Protein AF-A0A239D431-F1 (afdb_monomer_lite)

Structure (mmCIF, N/CA/C/O backbone):
data_AF-A0A239D431-F1
#
_entry.id   AF-A0A239D431-F1
#
loop_
_atom_site.group_PDB
_atom_site.id
_atom_site.type_symbol
_atom_site.label_atom_id
_atom_site.label_alt_id
_atom_site.label_comp_id
_atom_site.label_asym_id
_atom_site.label_entity_id
_atom_site.label_seq_id
_atom_site.pdbx_PDB_ins_code
_atom_site.Cartn_x
_atom_site.Cartn_y
_atom_site.Cartn_z
_atom_site.occupancy
_atom_site.B_iso_or_equiv
_atom_site.auth_seq_id
_atom_site.auth_comp_id
_atom_site.auth_asym_id
_atom_site.auth_atom_id
_atom_site.pdbx_PDB_model_num
ATOM 1 N N . MET A 1 1 ? 17.239 -0.627 -19.431 1.00 50.59 1 MET A N 1
ATOM 2 C CA . MET A 1 1 ? 16.010 -1.294 -18.950 1.00 50.59 1 MET A CA 1
ATOM 3 C C . MET A 1 1 ? 14.833 -0.528 -19.524 1.00 50.59 1 MET A C 1
ATOM 5 O O . MET A 1 1 ? 14.972 0.681 -19.673 1.00 50.59 1 MET A O 1
ATOM 9 N N . ALA A 1 2 ? 13.753 -1.195 -19.932 1.00 54.47 2 ALA A N 1
ATOM 10 C CA . ALA A 1 2 ? 12.540 -0.479 -20.324 1.00 54.47 2 ALA A CA 1
ATOM 11 C C . ALA A 1 2 ? 11.972 0.222 -19.080 1.00 54.47 2 ALA A C 1
ATOM 13 O O . ALA A 1 2 ? 11.996 -0.358 -17.994 1.00 54.47 2 ALA A O 1
ATOM 14 N N . ALA A 1 3 ? 11.545 1.475 -19.228 1.00 60.88 3 ALA A N 1
ATOM 15 C CA . ALA A 1 3 ? 10.797 2.150 -18.180 1.00 60.88 3 ALA A CA 1
ATOM 16 C C . ALA A 1 3 ? 9.432 1.461 -18.086 1.00 60.88 3 ALA A C 1
ATOM 18 O O . ALA A 1 3 ? 8.678 1.481 -19.056 1.00 60.88 3 ALA A O 1
ATOM 19 N N . ASN A 1 4 ? 9.159 0.821 -16.951 1.00 75.25 4 ASN A N 1
ATOM 20 C CA . ASN A 1 4 ? 7.874 0.190 -16.667 1.00 75.25 4 ASN A CA 1
ATOM 21 C C . ASN A 1 4 ? 7.134 1.066 -15.653 1.00 75.25 4 ASN A C 1
ATOM 23 O O . ASN A 1 4 ? 7.740 1.541 -14.686 1.00 75.25 4 ASN A O 1
ATOM 27 N N . SER A 1 5 ? 5.837 1.279 -15.844 1.00 82.31 5 SER A N 1
ATOM 28 C CA . SER A 1 5 ? 4.994 1.977 -14.874 1.00 82.31 5 SER A CA 1
ATOM 29 C C . SER A 1 5 ? 4.139 1.005 -14.062 1.00 82.31 5 SER A C 1
ATOM 31 O O . SER A 1 5 ? 3.780 -0.085 -14.513 1.00 82.31 5 SER A O 1
ATOM 33 N N . ILE A 1 6 ? 3.823 1.397 -12.829 1.00 81.94 6 ILE A N 1
ATOM 34 C CA . ILE A 1 6 ? 2.883 0.693 -11.960 1.00 81.94 6 ILE A CA 1
ATOM 35 C C . ILE A 1 6 ? 1.770 1.661 -11.590 1.00 81.94 6 ILE A C 1
ATOM 37 O O . ILE A 1 6 ? 2.004 2.653 -10.903 1.00 81.94 6 ILE A O 1
ATOM 41 N N . THR A 1 7 ? 0.548 1.368 -12.021 1.00 86.44 7 THR A N 1
ATOM 42 C CA . THR A 1 7 ? -0.642 2.114 -11.609 1.00 86.44 7 THR A CA 1
ATOM 43 C C . THR A 1 7 ? -1.279 1.441 -10.404 1.00 86.44 7 THR A C 1
ATOM 45 O O . THR A 1 7 ? -1.778 0.322 -10.500 1.00 86.44 7 THR A O 1
ATOM 48 N N . PHE A 1 8 ? -1.305 2.133 -9.275 1.00 84.81 8 PHE A N 1
ATOM 49 C CA . PHE A 1 8 ? -2.009 1.725 -8.073 1.00 84.81 8 PHE A CA 1
ATOM 50 C C . PHE A 1 8 ? -3.428 2.288 -8.067 1.00 84.81 8 PHE A C 1
ATOM 52 O O . PHE A 1 8 ? -3.646 3.494 -8.204 1.00 84.81 8 PHE A O 1
ATOM 59 N N . ILE A 1 9 ? -4.395 1.401 -7.870 1.00 87.00 9 ILE A N 1
ATOM 60 C CA . ILE A 1 9 ? -5.802 1.736 -7.667 1.00 87.00 9 ILE A CA 1
ATOM 61 C C . ILE A 1 9 ? -6.160 1.294 -6.255 1.00 87.00 9 ILE A C 1
ATOM 63 O O . ILE A 1 9 ? -6.150 0.094 -5.971 1.00 87.00 9 ILE A O 1
ATOM 67 N N . VAL A 1 10 ? -6.479 2.243 -5.374 1.00 85.50 10 VAL A N 1
ATOM 68 C CA . VAL A 1 10 ? -6.883 1.918 -4.002 1.00 85.50 10 VAL A CA 1
ATOM 69 C C . VAL A 1 10 ? -8.391 1.778 -3.885 1.00 85.50 10 VAL A C 1
ATOM 71 O O . VAL A 1 10 ? -9.162 2.526 -4.491 1.00 85.50 10 VAL A O 1
ATOM 74 N N . LYS A 1 11 ? -8.814 0.794 -3.096 1.00 86.31 11 LYS A N 1
ATOM 75 C CA . LYS A 1 11 ? -10.216 0.502 -2.792 1.00 86.31 11 LYS A CA 1
ATOM 76 C C . LYS A 1 11 ? -10.347 0.138 -1.317 1.00 86.31 11 LYS A C 1
ATOM 78 O O . LYS A 1 11 ? -9.393 -0.344 -0.712 1.00 86.31 11 LYS A O 1
ATOM 83 N N . SER A 1 12 ? -11.529 0.335 -0.749 1.00 85.75 12 SER A N 1
ATOM 84 C CA . SER A 1 12 ? -11.926 -0.278 0.520 1.00 85.75 12 SER A CA 1
ATOM 85 C C . SER A 1 12 ? -12.942 -1.384 0.257 1.00 85.75 12 SER A C 1
ATOM 87 O O . SER A 1 12 ? -13.793 -1.261 -0.624 1.00 85.75 12 SER A O 1
ATOM 89 N N . GLU A 1 13 ? -12.862 -2.468 1.022 1.00 85.06 13 GLU A N 1
ATOM 90 C CA . GLU A 1 13 ? -13.808 -3.580 0.945 1.00 85.06 13 GLU A CA 1
ATOM 91 C C . GLU A 1 13 ? -14.181 -4.050 2.352 1.00 85.06 13 GLU A C 1
ATOM 93 O O . GLU A 1 13 ? -13.323 -4.177 3.223 1.00 85.06 13 GLU A O 1
ATOM 98 N N . GLY A 1 14 ? -15.475 -4.284 2.594 1.00 78.62 14 GLY A N 1
ATOM 99 C CA . GLY A 1 14 ? -15.955 -4.776 3.891 1.00 78.62 14 GLY A CA 1
ATOM 100 C C . GLY A 1 14 ? -15.740 -3.809 5.066 1.00 78.62 14 GLY A C 1
ATOM 101 O O . GLY A 1 14 ? -15.789 -4.234 6.217 1.00 78.62 14 GLY A O 1
ATOM 102 N N . LEU A 1 15 ? -15.495 -2.521 4.797 1.00 81.06 15 LEU A N 1
ATOM 103 C CA . LEU A 1 15 ? -15.249 -1.487 5.806 1.00 81.06 15 LEU A CA 1
ATOM 104 C C . LEU A 1 15 ? -16.394 -0.469 5.829 1.00 81.06 15 LEU A C 1
ATOM 106 O O . LEU A 1 15 ? -16.474 0.410 4.974 1.00 81.06 15 LEU A O 1
ATOM 110 N N . SER A 1 16 ? -17.274 -0.564 6.827 1.00 79.62 16 SER A N 1
ATOM 111 C CA . SER A 1 16 ? -18.247 0.494 7.116 1.00 79.62 16 SER A CA 1
ATOM 112 C C . SER A 1 16 ? -17.570 1.651 7.853 1.00 79.62 16 SER A C 1
ATOM 114 O O . SER A 1 16 ? -16.913 1.429 8.872 1.00 79.62 16 SER A O 1
ATOM 116 N N . GLY A 1 17 ? -17.781 2.881 7.386 1.00 82.44 17 GLY A N 1
ATOM 117 C CA . GLY A 1 17 ? -17.235 4.080 8.025 1.00 82.44 17 GLY A CA 1
ATOM 118 C C . GLY A 1 17 ? -15.777 4.380 7.673 1.00 82.44 17 GLY A C 1
ATOM 119 O O . GLY A 1 17 ? -15.031 4.910 8.493 1.00 82.44 17 GLY A O 1
ATOM 120 N N . VAL A 1 18 ? -15.368 4.009 6.461 1.00 86.81 18 VAL A N 1
ATOM 121 C CA . VAL A 1 18 ? -14.085 4.390 5.871 1.00 86.81 18 VAL A CA 1
ATOM 122 C C . VAL A 1 18 ? -14.351 5.203 4.612 1.00 86.81 18 VAL A C 1
ATOM 124 O O . VAL A 1 18 ? -15.020 4.726 3.696 1.00 86.81 18 VAL A O 1
ATOM 127 N N . GLU A 1 19 ? -13.802 6.412 4.562 1.00 88.50 19 GLU A N 1
ATOM 128 C CA . GLU A 1 19 ? -13.942 7.349 3.445 1.00 88.50 19 GLU A CA 1
ATOM 129 C C . GLU A 1 19 ? -12.576 7.867 2.980 1.00 88.50 19 GLU A C 1
ATOM 131 O O . GLU A 1 19 ? -11.565 7.699 3.664 1.00 88.50 19 GLU A O 1
ATOM 136 N N . ASN A 1 20 ? -12.550 8.513 1.809 1.00 86.44 20 ASN A N 1
ATOM 137 C CA . ASN A 1 20 ? -11.379 9.219 1.271 1.00 86.44 20 ASN A CA 1
ATOM 138 C C . ASN A 1 20 ? -10.100 8.368 1.221 1.00 86.44 20 ASN A C 1
ATOM 140 O O . ASN A 1 20 ? -9.018 8.834 1.566 1.00 86.44 20 ASN A O 1
ATOM 144 N N . VAL A 1 21 ? -10.229 7.109 0.795 1.00 86.12 21 VAL A N 1
ATOM 145 C CA . VAL A 1 21 ? -9.082 6.207 0.661 1.00 86.12 21 VAL A CA 1
ATOM 146 C C . VAL A 1 21 ? -8.200 6.668 -0.496 1.00 86.12 21 VAL A C 1
ATOM 148 O O . VAL A 1 21 ? -8.631 6.673 -1.653 1.00 86.12 21 VAL A O 1
ATOM 151 N N . VAL A 1 22 ? -6.957 7.020 -0.185 1.00 87.56 22 VAL A N 1
ATOM 152 C CA . VAL A 1 22 ? -5.957 7.490 -1.153 1.00 87.56 22 VAL A CA 1
ATOM 153 C C . VAL A 1 22 ? -4.606 6.819 -0.912 1.00 87.56 22 VAL A C 1
ATOM 155 O O . VAL A 1 22 ? -4.301 6.382 0.201 1.00 87.56 22 VAL A O 1
ATOM 158 N N . ILE A 1 23 ? -3.786 6.736 -1.964 1.00 83.38 23 ILE A N 1
ATOM 159 C CA . ILE A 1 23 ? -2.358 6.436 -1.810 1.00 83.38 23 ILE A CA 1
ATOM 160 C C . ILE A 1 23 ? -1.733 7.618 -1.067 1.00 83.38 23 ILE A C 1
ATOM 162 O O . ILE A 1 23 ? -1.955 8.760 -1.469 1.00 83.38 23 ILE A O 1
ATOM 166 N N . GLY A 1 24 ? -1.013 7.323 0.013 1.00 74.44 24 GLY A N 1
ATOM 167 C CA . GLY A 1 24 ? -0.220 8.268 0.791 1.00 74.44 24 GLY A CA 1
ATOM 168 C C . GLY A 1 24 ? 1.256 8.244 0.391 1.00 74.44 24 GLY A C 1
ATOM 169 O O . GLY A 1 24 ? 1.619 7.824 -0.708 1.00 74.44 24 GLY A O 1
ATOM 170 N N . ASN A 1 25 ? 2.125 8.666 1.310 1.00 69.19 25 ASN A N 1
ATOM 171 C CA . ASN A 1 25 ? 3.549 8.778 1.015 1.00 69.19 25 ASN A CA 1
ATOM 172 C C . ASN A 1 25 ? 4.194 7.431 0.696 1.00 69.19 25 ASN A C 1
ATOM 174 O O . ASN A 1 25 ? 3.998 6.450 1.403 1.00 69.19 25 ASN A O 1
ATOM 178 N N . MET A 1 26 ? 5.068 7.401 -0.300 1.00 70.44 26 MET A N 1
ATOM 179 C CA . MET A 1 26 ? 5.958 6.258 -0.455 1.00 70.44 26 MET A CA 1
ATOM 180 C C . MET A 1 26 ? 7.193 6.438 0.406 1.00 70.44 26 MET A C 1
ATOM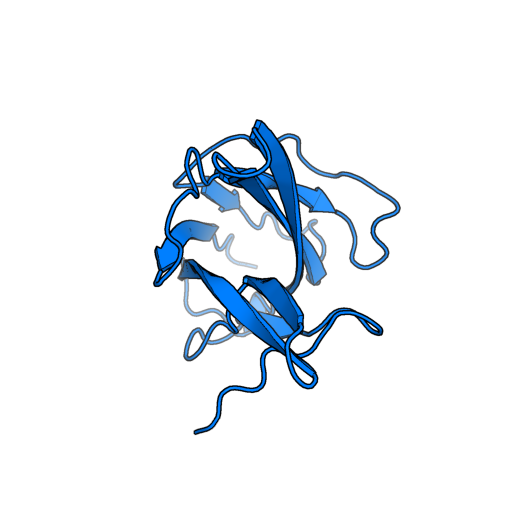 182 O O . MET A 1 26 ? 7.821 7.500 0.376 1.00 70.44 26 MET A O 1
ATOM 186 N N . THR A 1 27 ? 7.543 5.405 1.163 1.00 65.19 27 THR A N 1
ATOM 187 C CA . THR A 1 27 ? 8.728 5.422 2.017 1.00 65.19 27 THR A CA 1
ATOM 188 C C . THR A 1 27 ? 9.757 4.419 1.541 1.00 65.19 27 THR A C 1
ATOM 190 O O . THR A 1 27 ? 9.447 3.472 0.821 1.00 65.19 27 THR A O 1
ATOM 193 N N . ASP A 1 28 ? 10.993 4.569 1.989 1.00 67.56 28 ASP A N 1
ATOM 194 C CA . ASP A 1 28 ? 11.917 3.448 1.951 1.00 67.56 28 ASP A CA 1
ATOM 195 C C . ASP A 1 28 ? 11.373 2.279 2.813 1.00 67.56 28 ASP A C 1
ATOM 197 O O . ASP A 1 28 ? 10.490 2.480 3.658 1.00 67.56 28 ASP A O 1
ATOM 201 N N . PRO A 1 29 ? 11.891 1.052 2.641 1.00 58.22 29 PRO A N 1
ATOM 202 C CA . PRO A 1 29 ? 11.391 -0.131 3.348 1.00 58.22 29 PRO A CA 1
ATOM 203 C C . PRO A 1 29 ? 11.501 -0.040 4.876 1.00 58.22 29 PRO A C 1
ATOM 205 O O . PRO A 1 29 ? 10.823 -0.780 5.582 1.00 58.22 29 PRO A O 1
ATOM 208 N N . THR A 1 30 ? 12.359 0.847 5.396 1.00 59.28 30 THR A N 1
ATOM 209 C CA . THR A 1 30 ? 12.520 1.068 6.841 1.00 59.28 30 THR A CA 1
ATOM 210 C C . THR A 1 30 ? 11.583 2.140 7.404 1.00 59.28 30 THR A C 1
ATOM 212 O O . THR A 1 30 ? 11.529 2.315 8.620 1.00 59.28 30 THR A O 1
ATOM 215 N N . GLY A 1 31 ? 10.851 2.864 6.548 1.00 58.72 31 GLY A N 1
ATOM 216 C CA . GLY A 1 31 ? 9.950 3.950 6.947 1.00 58.72 31 GLY A CA 1
ATOM 217 C C . GLY A 1 31 ? 10.664 5.230 7.401 1.00 58.72 31 GLY A C 1
ATOM 218 O O . GLY A 1 31 ? 10.031 6.112 7.977 1.00 58.72 31 GLY A O 1
ATOM 219 N N . THR A 1 32 ? 11.975 5.350 7.175 1.00 57.00 32 THR A N 1
ATOM 220 C CA . T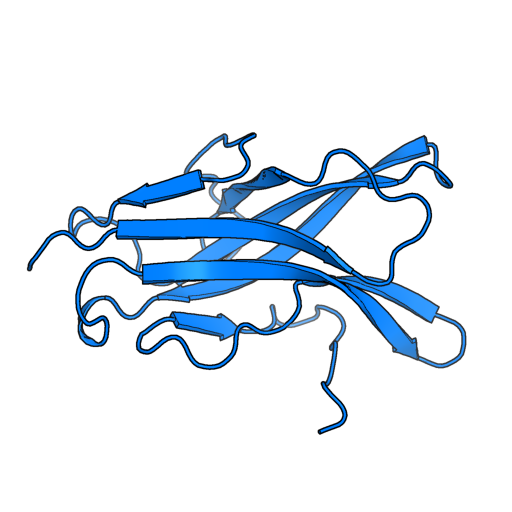HR A 1 32 ? 12.798 6.475 7.653 1.00 57.00 32 THR A CA 1
ATOM 221 C C . THR A 1 32 ? 12.950 7.598 6.631 1.00 57.00 32 THR A C 1
ATOM 223 O O . THR A 1 32 ? 13.284 8.726 7.001 1.00 57.00 32 THR A O 1
ATOM 226 N N . LYS A 1 33 ? 12.702 7.327 5.347 1.00 61.03 33 LYS A N 1
ATOM 227 C CA . LYS A 1 33 ? 12.772 8.304 4.257 1.00 61.03 33 LYS A CA 1
ATOM 228 C C . LYS A 1 33 ? 11.480 8.309 3.461 1.00 61.03 33 LYS A C 1
ATOM 230 O O . LYS A 1 33 ? 11.086 7.287 2.917 1.00 61.03 33 LYS A O 1
ATOM 235 N N . PHE A 1 34 ? 10.883 9.488 3.331 1.00 60.97 34 PHE A N 1
ATOM 236 C CA . PHE A 1 34 ? 9.739 9.741 2.461 1.00 60.97 34 PHE A CA 1
ATOM 237 C C . PHE A 1 34 ? 10.244 10.143 1.077 1.00 60.97 34 PHE A C 1
ATOM 239 O O . PHE A 1 34 ? 11.086 11.035 0.964 1.00 60.97 34 PHE A O 1
ATOM 246 N N . TRP A 1 35 ? 9.780 9.465 0.033 1.00 55.44 35 TRP A N 1
ATOM 247 C CA . TRP A 1 35 ? 10.199 9.728 -1.346 1.00 55.44 35 TRP A CA 1
ATOM 248 C C . TRP A 1 35 ? 9.181 10.560 -2.112 1.00 55.44 35 TRP A C 1
ATOM 250 O O . TRP A 1 35 ? 9.582 11.364 -2.948 1.00 55.44 35 TRP A O 1
ATOM 260 N N . PHE A 1 36 ? 7.889 10.431 -1.800 1.00 61.06 36 PHE A N 1
ATOM 261 C CA . PHE A 1 36 ? 6.831 11.145 -2.512 1.00 61.06 36 PHE A CA 1
ATOM 262 C C . PHE A 1 36 ? 5.696 11.525 -1.562 1.00 61.06 36 PHE A C 1
ATOM 264 O O . PHE A 1 36 ? 5.275 10.681 -0.777 1.00 61.06 36 PHE A O 1
ATOM 271 N N . ASP A 1 37 ? 5.218 12.770 -1.651 1.00 61.62 37 ASP A N 1
ATOM 272 C CA . ASP A 1 37 ? 3.934 13.195 -1.087 1.00 61.62 37 ASP A CA 1
ATOM 273 C C . ASP A 1 37 ? 2.864 12.974 -2.155 1.00 61.62 37 ASP A C 1
ATOM 275 O O . ASP A 1 37 ? 2.867 13.620 -3.208 1.00 61.62 37 ASP A O 1
ATOM 279 N N . VAL A 1 38 ? 2.026 11.967 -1.937 1.00 65.00 38 VAL A N 1
ATOM 280 C CA . VAL A 1 38 ? 0.983 11.561 -2.875 1.00 65.00 38 VAL A CA 1
ATOM 281 C C . VAL A 1 38 ? -0.337 11.595 -2.122 1.00 65.00 38 VAL A C 1
ATOM 283 O O . VAL A 1 38 ? -0.443 11.103 -1.006 1.00 65.00 38 VAL A O 1
ATOM 286 N N . SER A 1 39 ? -1.345 12.203 -2.740 1.00 72.88 39 SER A N 1
ATOM 287 C CA . SER A 1 39 ? -2.738 12.170 -2.288 1.00 72.88 39 SER A CA 1
ATOM 288 C C . SER A 1 39 ? -3.627 11.991 -3.512 1.00 72.88 39 SER A C 1
ATOM 290 O O . SER A 1 39 ? -4.305 12.913 -3.963 1.00 72.88 39 SER A O 1
ATOM 292 N N . ALA A 1 40 ? -3.538 10.806 -4.118 1.00 78.56 40 ALA A N 1
ATOM 293 C CA . ALA A 1 40 ? -4.222 10.493 -5.366 1.00 78.56 40 ALA A CA 1
ATOM 294 C C . ALA A 1 40 ? -4.734 9.048 -5.393 1.00 78.56 40 ALA A C 1
ATOM 296 O O . ALA A 1 40 ? -4.145 8.134 -4.813 1.00 78.56 40 ALA A O 1
ATOM 297 N N . ASN A 1 41 ? -5.843 8.853 -6.100 1.00 82.50 41 ASN A N 1
ATOM 298 C CA . ASN A 1 41 ? -6.364 7.550 -6.488 1.00 82.50 41 ASN A CA 1
ATOM 299 C C . ASN A 1 41 ? -7.110 7.695 -7.832 1.00 82.50 41 ASN A C 1
ATOM 301 O O . ASN A 1 41 ? -8.117 8.407 -7.864 1.00 82.50 41 ASN A O 1
ATOM 305 N N . PRO A 1 42 ? -6.662 7.056 -8.931 1.00 88.06 42 PRO A N 1
ATOM 306 C CA . PRO A 1 42 ? -5.472 6.208 -9.032 1.00 88.06 42 PRO A CA 1
ATOM 307 C C . PRO A 1 42 ? -4.165 7.014 -8.980 1.00 88.06 42 PRO A C 1
ATOM 309 O O . PRO A 1 42 ? -4.161 8.229 -9.180 1.00 88.06 42 PRO A O 1
ATOM 312 N N . TRP A 1 43 ? -3.047 6.329 -8.745 1.00 84.81 43 TRP A N 1
ATOM 313 C CA . TRP A 1 43 ? -1.706 6.915 -8.805 1.00 84.81 43 TRP A CA 1
ATOM 314 C C . TRP A 1 43 ? -0.755 6.032 -9.613 1.00 84.81 43 TRP A C 1
ATOM 316 O O . TRP A 1 43 ? -0.821 4.813 -9.523 1.00 84.81 43 TRP A O 1
ATOM 326 N N . THR A 1 44 ? 0.124 6.638 -10.412 1.00 84.62 44 THR A N 1
ATOM 327 C CA . THR A 1 44 ? 1.075 5.910 -11.266 1.00 84.62 44 THR A CA 1
ATOM 328 C C . THR A 1 44 ? 2.504 6.193 -10.835 1.00 84.62 44 THR A C 1
ATOM 330 O O . THR A 1 44 ? 2.962 7.334 -10.883 1.00 84.62 44 THR A O 1
ATOM 333 N N . TRP A 1 45 ? 3.211 5.138 -10.447 1.00 80.12 45 TRP A N 1
ATOM 334 C CA . TRP A 1 45 ? 4.649 5.149 -10.241 1.00 80.12 45 TRP A CA 1
ATOM 335 C C . TRP A 1 45 ? 5.360 4.844 -11.555 1.00 80.12 45 TRP A C 1
ATOM 337 O O . TRP A 1 45 ? 5.046 3.854 -12.213 1.00 80.12 45 TRP A O 1
ATOM 347 N N . ASN A 1 46 ? 6.345 5.658 -11.922 1.00 78.19 46 ASN A N 1
ATOM 348 C CA . ASN A 1 46 ? 7.165 5.424 -13.105 1.00 78.19 46 ASN A CA 1
ATOM 349 C C . ASN A 1 46 ? 8.538 4.920 -12.668 1.00 78.19 46 ASN A C 1
ATOM 351 O O . ASN A 1 46 ? 9.252 5.627 -11.955 1.00 78.19 46 ASN A O 1
ATOM 355 N N . ASN A 1 47 ? 8.923 3.718 -13.098 1.00 71.19 47 ASN A N 1
ATOM 356 C CA . ASN A 1 47 ? 10.277 3.235 -12.883 1.00 71.19 47 ASN A CA 1
ATOM 357 C C . ASN A 1 47 ? 11.219 3.807 -13.944 1.00 71.19 47 ASN A C 1
ATOM 359 O O . ASN A 1 47 ? 11.167 3.410 -15.108 1.00 71.19 47 ASN A O 1
ATOM 363 N N . ASP A 1 48 ? 12.106 4.709 -13.540 1.00 67.94 48 ASP A N 1
ATOM 364 C CA . ASP A 1 48 ? 13.136 5.285 -14.408 1.00 67.94 48 ASP A CA 1
ATOM 365 C C . ASP A 1 48 ? 14.474 4.518 -14.361 1.00 67.94 48 ASP A C 1
ATOM 367 O O . ASP A 1 48 ? 15.443 4.904 -15.017 1.00 67.94 48 ASP A O 1
ATOM 371 N N . GLY A 1 49 ? 14.535 3.408 -13.615 1.00 61.56 49 GLY A N 1
ATOM 372 C CA . GLY A 1 49 ? 15.730 2.584 -13.437 1.00 61.56 49 GLY A CA 1
ATOM 373 C C . GLY A 1 49 ? 16.689 3.072 -12.348 1.00 61.56 49 GLY A C 1
ATOM 374 O O . GLY A 1 49 ? 17.708 2.418 -12.127 1.00 61.56 49 GLY A O 1
ATOM 375 N N . SER A 1 50 ? 16.383 4.182 -11.669 1.00 61.88 50 SER A N 1
ATOM 376 C CA . SER A 1 50 ? 17.149 4.701 -10.525 1.00 61.88 50 SER A CA 1
ATOM 377 C C . SER A 1 50 ? 16.434 4.526 -9.180 1.00 61.88 50 SER A C 1
ATOM 379 O O . SER A 1 50 ? 17.055 4.643 -8.121 1.00 61.88 50 SER A O 1
ATOM 381 N N . ASN A 1 51 ? 15.139 4.212 -9.224 1.00 64.19 51 ASN A N 1
ATOM 382 C CA . ASN A 1 51 ? 14.310 4.013 -8.044 1.00 64.19 51 ASN A CA 1
ATOM 383 C C . ASN A 1 51 ? 14.630 2.697 -7.325 1.00 64.19 51 ASN A C 1
ATOM 385 O O . ASN A 1 51 ? 15.102 1.734 -7.931 1.00 64.19 51 ASN A O 1
ATOM 389 N N . ALA A 1 52 ? 14.336 2.626 -6.023 1.00 64.50 52 ALA A N 1
ATOM 390 C CA . ALA A 1 52 ? 14.478 1.362 -5.317 1.00 64.50 52 ALA A CA 1
ATOM 391 C C . ALA A 1 52 ? 13.392 0.359 -5.713 1.00 64.50 52 ALA A C 1
ATOM 393 O O . ALA A 1 52 ? 12.244 0.712 -5.977 1.00 64.50 52 ALA A O 1
ATOM 394 N N . ASN A 1 53 ? 13.786 -0.909 -5.663 1.00 70.38 53 ASN A N 1
ATOM 395 C CA . ASN A 1 53 ? 12.950 -2.067 -5.958 1.00 70.38 53 ASN A CA 1
ATOM 396 C C . ASN A 1 53 ? 12.076 -2.494 -4.767 1.00 70.38 53 ASN A C 1
ATOM 398 O O . ASN A 1 53 ? 11.219 -3.349 -4.914 1.00 70.38 53 ASN A O 1
ATOM 402 N N . THR A 1 54 ? 12.251 -1.890 -3.594 1.00 71.62 54 THR A N 1
ATOM 403 C CA . THR A 1 54 ? 11.394 -2.128 -2.430 1.00 71.62 54 THR A CA 1
ATOM 404 C C . THR A 1 54 ? 11.025 -0.788 -1.828 1.00 71.62 54 THR A C 1
ATOM 406 O O . THR A 1 54 ? 11.899 0.064 -1.632 1.00 71.62 54 THR A O 1
ATOM 409 N N . PHE A 1 55 ? 9.751 -0.599 -1.509 1.00 72.12 55 PHE A N 1
ATOM 410 C CA . PHE A 1 55 ? 9.267 0.615 -0.872 1.00 72.12 55 PHE A CA 1
ATOM 411 C C . PHE A 1 55 ? 8.065 0.349 0.027 1.00 72.12 55 PHE A C 1
ATOM 413 O O . PHE A 1 55 ? 7.275 -0.563 -0.196 1.00 72.12 55 PHE A O 1
ATOM 420 N N . GLY A 1 56 ? 7.920 1.172 1.055 1.00 75.00 56 GLY A N 1
ATOM 421 C CA . GLY A 1 56 ? 6.735 1.213 1.887 1.00 75.00 56 GLY A CA 1
ATOM 422 C C . GLY A 1 56 ? 5.578 1.883 1.152 1.00 75.00 56 GLY A C 1
ATOM 423 O O . GLY A 1 56 ? 5.693 3.023 0.698 1.00 75.00 56 GLY A O 1
ATOM 424 N N . LEU A 1 57 ? 4.468 1.164 1.034 1.00 79.06 57 LEU A N 1
ATOM 425 C CA . LEU A 1 57 ? 3.197 1.646 0.525 1.00 79.06 57 LEU A CA 1
ATOM 426 C C . LEU A 1 57 ? 2.338 2.124 1.695 1.00 79.06 57 LEU A C 1
ATOM 428 O O . LEU A 1 57 ? 1.957 1.345 2.569 1.00 79.06 57 LEU A O 1
ATOM 432 N N . VAL A 1 58 ? 2.008 3.410 1.682 1.00 81.88 58 VAL A N 1
ATOM 433 C CA . VAL A 1 58 ? 1.117 4.031 2.658 1.00 81.88 58 VAL A CA 1
ATOM 434 C C . VAL A 1 58 ? -0.255 4.232 2.021 1.00 81.88 58 VAL A C 1
ATOM 436 O O . VAL A 1 58 ? -0.365 4.753 0.913 1.00 81.88 58 VAL A O 1
ATOM 439 N N . MET A 1 59 ? -1.313 3.861 2.732 1.00 84.00 59 MET A N 1
ATOM 440 C CA . MET A 1 59 ? -2.693 4.202 2.400 1.00 84.00 59 MET A CA 1
ATOM 441 C C . MET A 1 59 ? -3.284 5.065 3.501 1.00 84.00 59 MET A C 1
ATOM 443 O O . MET A 1 59 ? -3.325 4.647 4.658 1.00 84.00 59 MET A O 1
ATOM 447 N N . ASN A 1 60 ? -3.790 6.235 3.131 1.00 86.38 60 ASN A N 1
ATOM 448 C CA . ASN A 1 60 ? -4.488 7.125 4.050 1.00 86.38 60 ASN A CA 1
ATOM 449 C C . ASN A 1 60 ? -5.995 6.985 3.856 1.00 86.38 60 ASN A C 1
ATOM 451 O O . ASN A 1 60 ? -6.474 6.797 2.735 1.00 86.38 60 ASN A O 1
ATOM 455 N N . TYR A 1 61 ? -6.736 7.054 4.953 1.00 87.88 61 TYR A N 1
ATOM 456 C CA . TYR A 1 61 ? -8.190 6.995 4.947 1.00 87.88 61 TYR A CA 1
ATOM 457 C C . TYR A 1 61 ? -8.770 7.757 6.138 1.00 87.88 61 TYR A C 1
ATOM 459 O O . TYR A 1 61 ? -8.118 7.926 7.169 1.00 87.88 61 TYR A O 1
ATOM 467 N N . TYR A 1 62 ? -10.017 8.198 6.013 1.00 87.88 62 TYR A N 1
ATOM 468 C CA . TYR A 1 62 ? -10.762 8.802 7.110 1.00 87.88 62 TYR A CA 1
ATOM 469 C C . TYR A 1 62 ? -11.654 7.750 7.771 1.00 87.88 62 TYR A C 1
ATOM 471 O O . TYR A 1 62 ? -12.523 7.166 7.121 1.00 87.88 62 TYR A O 1
ATOM 479 N N . ASP A 1 63 ? -11.436 7.495 9.061 1.00 87.94 63 ASP A N 1
ATOM 480 C CA . ASP A 1 63 ? -12.306 6.653 9.882 1.00 87.94 63 ASP A CA 1
ATOM 481 C C . ASP A 1 63 ? -13.436 7.525 10.429 1.00 87.94 63 ASP A C 1
ATOM 483 O O . ASP A 1 63 ? -13.230 8.318 11.350 1.00 87.94 63 ASP A O 1
ATOM 487 N N . THR A 1 64 ? -14.639 7.391 9.873 1.00 87.31 64 THR A N 1
ATOM 488 C CA . THR A 1 64 ? -15.798 8.208 10.262 1.00 87.31 64 THR A CA 1
ATOM 489 C C . THR A 1 64 ? -16.315 7.861 11.655 1.00 87.31 64 THR A C 1
ATOM 491 O O . THR A 1 64 ? -16.980 8.687 12.282 1.00 87.31 64 THR A O 1
ATOM 494 N N . ASN A 1 65 ? -16.029 6.655 12.157 1.00 85.81 65 ASN A N 1
ATOM 495 C CA . ASN A 1 65 ? -16.449 6.228 13.491 1.00 85.81 65 ASN A CA 1
ATOM 496 C C . ASN A 1 65 ? -15.553 6.865 14.556 1.00 85.81 65 ASN A C 1
ATOM 498 O O . ASN A 1 65 ? -16.049 7.403 15.545 1.00 85.81 65 ASN A O 1
ATOM 502 N N . ALA A 1 66 ? -14.238 6.850 14.327 1.00 85.19 66 ALA A N 1
ATOM 503 C CA . ALA A 1 66 ? -13.265 7.529 15.183 1.00 85.19 66 ALA A CA 1
ATOM 504 C C . ALA A 1 66 ? -13.116 9.031 14.871 1.00 85.19 66 ALA A C 1
ATOM 506 O O . ALA A 1 66 ? -12.486 9.753 15.640 1.00 85.19 66 ALA A O 1
ATOM 507 N N . LYS A 1 67 ? -13.705 9.502 13.764 1.00 88.19 67 LYS A N 1
ATOM 508 C CA . LYS A 1 67 ? -13.632 10.874 13.233 1.00 88.19 67 LYS A CA 1
ATOM 509 C C . LYS A 1 67 ? -12.205 11.398 13.059 1.00 88.19 67 LYS A C 1
ATOM 511 O O . LYS A 1 67 ? -11.941 12.573 13.311 1.00 88.19 67 LYS A O 1
ATOM 516 N N . GLN A 1 68 ? -11.292 10.540 12.617 1.00 86.75 68 GLN A N 1
ATOM 517 C CA . GLN A 1 68 ? -9.877 10.878 12.473 1.00 86.75 68 GLN A CA 1
ATOM 518 C C . GLN A 1 68 ? -9.273 10.266 11.212 1.00 86.75 68 GLN A C 1
ATOM 520 O O . GLN A 1 68 ? -9.722 9.223 10.730 1.00 86.75 68 GLN A O 1
ATOM 525 N N . GLU A 1 69 ? -8.223 10.907 10.713 1.00 85.56 69 GLU A N 1
ATOM 526 C CA . GLU A 1 69 ? -7.379 10.340 9.668 1.00 85.56 69 GLU A CA 1
ATOM 527 C C . GLU A 1 69 ? -6.556 9.186 10.236 1.00 85.56 69 GLU A C 1
ATOM 529 O O . GLU A 1 69 ? -6.058 9.230 11.366 1.00 85.56 69 GLU A O 1
ATOM 534 N N . ARG A 1 70 ? -6.446 8.127 9.445 1.00 84.88 70 ARG A N 1
ATOM 535 C CA . ARG A 1 70 ? -5.679 6.935 9.766 1.00 84.88 70 ARG A CA 1
ATOM 536 C C . ARG A 1 70 ? -4.867 6.502 8.562 1.00 84.88 70 ARG A C 1
ATOM 538 O O . ARG A 1 70 ? -5.165 6.834 7.415 1.00 84.88 70 ARG A O 1
ATOM 545 N N . THR A 1 71 ? -3.871 5.686 8.863 1.00 82.12 71 THR A N 1
ATOM 546 C CA . THR A 1 71 ? -2.921 5.193 7.886 1.00 82.12 71 THR A CA 1
ATOM 547 C C . THR A 1 71 ? -2.769 3.687 8.030 1.00 82.12 71 THR A C 1
ATOM 549 O O . THR A 1 71 ? -2.663 3.175 9.144 1.00 82.12 71 THR A O 1
ATOM 552 N N . ALA A 1 72 ? -2.766 2.986 6.902 1.00 81.25 72 ALA A N 1
ATOM 553 C CA . ALA A 1 72 ? -2.299 1.612 6.799 1.00 81.25 72 ALA A CA 1
ATOM 554 C C . ALA A 1 72 ? -0.982 1.609 6.021 1.00 81.25 72 ALA A C 1
ATOM 556 O O . ALA A 1 72 ? -0.866 2.276 4.992 1.00 81.25 72 ALA A O 1
ATOM 557 N N . PHE A 1 73 ? 0.008 0.880 6.516 1.00 76.56 73 PHE A N 1
ATOM 558 C CA . PHE A 1 73 ? 1.323 0.755 5.902 1.00 76.56 73 PHE A CA 1
ATOM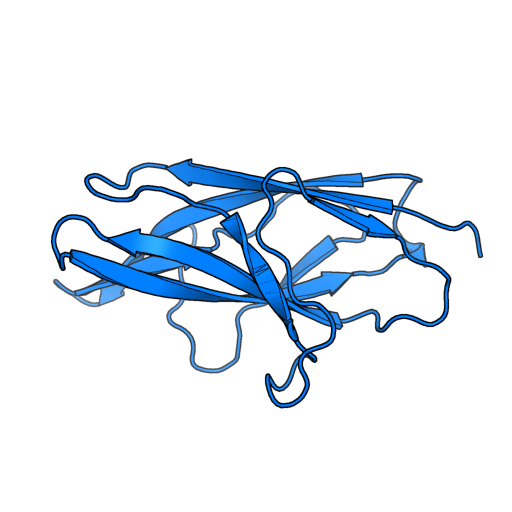 559 C C . PHE A 1 73 ? 1.534 -0.699 5.493 1.00 76.56 73 PHE A C 1
ATOM 561 O O . PHE A 1 73 ? 0.997 -1.568 6.156 1.00 76.56 73 PHE A O 1
ATOM 568 N N . HIS A 1 74 ? 2.234 -0.971 4.394 1.00 75.44 74 HIS A N 1
ATOM 569 C CA . HIS A 1 74 ? 2.762 -2.297 4.036 1.00 75.44 74 HIS A CA 1
ATOM 570 C C . HIS A 1 74 ? 4.040 -2.119 3.208 1.00 75.44 74 HIS A C 1
ATOM 572 O O . HIS A 1 74 ? 4.231 -1.075 2.590 1.00 75.44 74 HIS A O 1
ATOM 578 N N . VAL A 1 75 ? 4.900 -3.137 3.126 1.00 75.06 75 VAL A N 1
ATOM 579 C CA . VAL A 1 75 ? 6.064 -3.109 2.226 1.00 75.06 75 VAL A CA 1
ATOM 580 C C . VAL A 1 75 ? 5.692 -3.739 0.889 1.00 75.06 75 VAL A C 1
ATOM 582 O O . VAL A 1 75 ? 5.190 -4.859 0.825 1.00 75.06 75 VAL A O 1
ATOM 585 N N . LEU A 1 76 ? 5.942 -3.008 -0.191 1.00 75.56 76 LEU A N 1
ATOM 586 C CA . LEU A 1 76 ? 5.842 -3.503 -1.551 1.00 75.56 76 LEU A CA 1
ATOM 587 C C . LEU A 1 76 ? 7.243 -3.783 -2.094 1.00 75.56 76 LEU A C 1
ATOM 589 O O . LEU A 1 76 ? 8.090 -2.893 -2.174 1.00 75.56 76 LEU A O 1
ATOM 593 N N . ASP A 1 77 ? 7.451 -5.020 -2.513 1.00 77.06 77 ASP A N 1
ATOM 594 C CA . ASP A 1 77 ? 8.594 -5.462 -3.289 1.00 77.06 77 ASP A CA 1
ATOM 595 C C . ASP A 1 77 ? 8.216 -5.506 -4.767 1.00 77.06 77 ASP A C 1
ATOM 597 O O . ASP A 1 77 ? 7.314 -6.224 -5.204 1.00 77.06 77 ASP A O 1
ATOM 601 N N . VAL A 1 78 ? 8.933 -4.718 -5.549 1.00 75.44 78 VAL A N 1
ATOM 602 C CA . VAL A 1 78 ? 8.806 -4.623 -6.993 1.00 75.44 78 VAL A CA 1
ATOM 603 C C . VAL A 1 78 ? 10.058 -5.224 -7.616 1.00 75.44 78 VAL A C 1
ATOM 605 O O . VAL A 1 78 ? 11.184 -4.872 -7.291 1.00 75.44 78 VAL A O 1
ATOM 608 N N . SER A 1 79 ? 9.866 -6.134 -8.555 1.00 76.44 79 SER A N 1
ATOM 609 C CA . SER A 1 79 ? 10.913 -6.757 -9.355 1.00 76.44 79 SER A CA 1
ATOM 610 C C . SER A 1 79 ? 10.704 -6.367 -10.817 1.00 76.44 79 SER A C 1
ATOM 612 O O . SER A 1 79 ? 10.070 -7.110 -11.569 1.00 76.44 79 SER A O 1
ATOM 614 N N . PRO A 1 80 ? 11.208 -5.190 -11.243 1.00 70.50 80 PRO A N 1
ATOM 615 C CA . PRO A 1 80 ? 10.953 -4.641 -12.574 1.00 70.50 80 PRO A CA 1
ATOM 616 C C . PRO A 1 80 ? 11.387 -5.554 -13.718 1.00 70.50 80 PRO A C 1
ATOM 618 O O . PRO A 1 80 ? 10.776 -5.536 -14.781 1.00 70.50 80 PRO A O 1
ATOM 621 N N . GLN A 1 81 ? 12.428 -6.361 -13.498 1.00 73.12 81 GLN A N 1
ATOM 622 C CA . GLN A 1 81 ? 12.926 -7.352 -14.452 1.00 73.12 81 GLN A CA 1
ATOM 623 C C . GLN A 1 81 ? 11.935 -8.489 -14.737 1.00 73.12 81 GLN A C 1
ATOM 625 O O . GLN A 1 81 ? 12.017 -9.113 -15.791 1.00 73.12 81 GLN A O 1
ATOM 630 N N . ASP A 1 82 ? 11.011 -8.747 -13.812 1.00 75.88 82 ASP A N 1
ATOM 631 C CA . ASP A 1 82 ? 10.005 -9.801 -13.930 1.00 75.88 82 ASP A CA 1
ATOM 632 C C . ASP A 1 82 ? 8.665 -9.262 -14.454 1.00 75.88 82 ASP A C 1
ATOM 634 O O . ASP A 1 82 ? 7.767 -10.047 -14.768 1.00 75.88 82 ASP A O 1
ATOM 638 N N . MET A 1 83 ? 8.528 -7.936 -14.566 1.00 76.19 83 MET A N 1
ATOM 639 C CA . MET A 1 83 ? 7.346 -7.277 -15.113 1.00 76.19 83 MET A CA 1
ATOM 640 C C . MET A 1 83 ? 7.335 -7.351 -16.643 1.00 76.19 83 MET A C 1
ATOM 642 O O . MET A 1 83 ? 8.323 -7.047 -17.313 1.00 76.19 83 MET A O 1
ATOM 646 N N . GLU A 1 84 ? 6.175 -7.677 -17.207 1.00 76.94 84 GLU A N 1
ATOM 647 C CA . GLU A 1 84 ? 5.937 -7.661 -18.652 1.00 76.94 84 GLU A CA 1
ATOM 648 C C . GLU A 1 84 ? 5.203 -6.370 -19.044 1.00 76.94 84 GLU A C 1
ATOM 650 O O . GLU A 1 84 ? 4.015 -6.375 -19.351 1.00 76.94 84 GLU A O 1
ATOM 655 N N . GLY A 1 85 ? 5.930 -5.248 -19.011 1.00 81.00 85 GLY A N 1
ATOM 656 C CA . GLY A 1 85 ? 5.408 -3.920 -19.352 1.00 81.00 85 GLY A CA 1
ATOM 657 C C . GLY A 1 85 ? 4.753 -3.190 -18.177 1.00 81.00 85 GLY A C 1
ATOM 658 O O . GLY A 1 85 ? 5.122 -3.396 -17.020 1.00 81.00 85 GLY A O 1
ATOM 659 N N . ASP A 1 86 ? 3.811 -2.300 -18.493 1.00 84.88 86 ASP A N 1
ATOM 660 C CA . ASP A 1 86 ? 3.064 -1.524 -17.503 1.00 84.88 86 ASP A CA 1
ATOM 661 C C . ASP A 1 86 ? 2.079 -2.408 -16.733 1.00 84.88 86 ASP A C 1
ATOM 663 O O . ASP A 1 86 ? 1.334 -3.200 -17.316 1.00 84.88 86 ASP A O 1
ATOM 667 N N . VAL A 1 87 ? 2.039 -2.246 -15.411 1.00 82.12 87 VAL A N 1
ATOM 668 C CA . VAL A 1 87 ? 1.230 -3.082 -14.519 1.00 82.12 87 VAL A CA 1
ATOM 669 C C . VAL A 1 87 ? 0.200 -2.244 -13.771 1.00 82.12 87 VAL A C 1
ATOM 671 O O . VAL A 1 87 ? 0.486 -1.150 -13.295 1.00 82.12 87 VAL A O 1
ATOM 674 N N . THR A 1 88 ? -1.019 -2.769 -13.622 1.00 84.81 88 THR A N 1
ATOM 675 C CA . THR A 1 88 ? -2.059 -2.171 -12.772 1.00 84.81 88 THR A CA 1
ATOM 676 C C . THR A 1 88 ? -2.311 -3.029 -11.543 1.00 84.81 88 THR A C 1
ATOM 678 O O . THR A 1 88 ? -2.642 -4.209 -11.641 1.00 84.81 88 THR A O 1
ATOM 681 N N . VAL A 1 89 ? -2.217 -2.421 -10.370 1.00 81.56 89 VAL A N 1
ATOM 682 C CA . VAL A 1 89 ? -2.324 -3.078 -9.074 1.00 81.56 89 VAL A CA 1
ATOM 683 C C . VAL A 1 89 ? -3.545 -2.551 -8.331 1.00 81.56 89 VAL A C 1
ATOM 685 O O . VAL A 1 89 ? -3.667 -1.352 -8.094 1.00 81.56 89 VAL A O 1
ATOM 688 N N . ASN A 1 90 ? -4.440 -3.454 -7.924 1.00 84.38 90 ASN A N 1
ATOM 689 C CA . ASN A 1 90 ? -5.517 -3.112 -6.998 1.00 84.38 90 ASN A CA 1
ATOM 690 C C . ASN A 1 90 ? -5.023 -3.315 -5.568 1.00 84.38 90 ASN A C 1
ATOM 692 O O . ASN A 1 90 ? -4.708 -4.436 -5.172 1.00 84.38 90 ASN A O 1
ATOM 696 N N . VAL A 1 91 ? -4.984 -2.234 -4.802 1.00 82.00 91 VAL A N 1
ATOM 697 C CA . VAL A 1 91 ? -4.618 -2.240 -3.390 1.00 82.00 91 VAL A CA 1
ATOM 698 C C . VAL A 1 91 ? -5.909 -2.108 -2.588 1.00 82.00 91 VAL A C 1
ATOM 700 O O . VAL A 1 91 ? -6.642 -1.131 -2.738 1.00 82.00 91 VAL A O 1
ATOM 703 N N . VAL A 1 92 ? -6.229 -3.106 -1.770 1.00 85.75 92 VAL A N 1
ATOM 704 C CA . VAL A 1 92 ? -7.510 -3.151 -1.054 1.00 85.75 92 VAL A CA 1
ATOM 705 C C . VAL A 1 92 ? -7.273 -2.990 0.437 1.00 85.75 92 VAL A C 1
ATOM 707 O O . VAL A 1 92 ? -6.571 -3.796 1.038 1.00 85.75 92 VAL A O 1
ATOM 710 N N . LEU A 1 93 ? -7.883 -1.977 1.045 1.00 85.56 93 LEU A N 1
ATOM 711 C CA . LEU A 1 93 ? -7.984 -1.863 2.494 1.00 85.56 93 LEU A CA 1
ATOM 712 C C . LEU A 1 93 ? -9.142 -2.741 2.979 1.00 85.56 93 LEU A C 1
ATOM 714 O O . LEU A 1 93 ? -10.279 -2.566 2.531 1.00 85.56 93 LEU A O 1
ATOM 718 N N . LYS A 1 94 ? -8.862 -3.664 3.900 1.00 84.75 94 LYS A N 1
ATOM 719 C CA . LYS A 1 94 ? -9.848 -4.605 4.450 1.00 84.75 94 LYS A CA 1
ATOM 720 C C . LYS A 1 94 ? -9.724 -4.732 5.973 1.00 84.75 94 LYS A C 1
ATOM 722 O O . LYS A 1 94 ? -8.661 -4.420 6.522 1.00 84.75 94 LYS A O 1
ATOM 727 N N . PRO A 1 95 ? -10.776 -5.187 6.678 1.00 81.31 95 PRO A N 1
ATOM 728 C CA . PRO A 1 95 ? -10.652 -5.535 8.086 1.00 81.31 95 PRO A CA 1
ATOM 729 C C . PRO A 1 95 ? -9.768 -6.777 8.249 1.00 81.31 95 PRO A C 1
ATOM 731 O O . PRO A 1 95 ? -9.767 -7.685 7.417 1.00 81.31 95 PRO A O 1
ATOM 734 N N . CYS A 1 96 ? -9.011 -6.801 9.336 1.00 76.81 96 CYS A N 1
ATOM 735 C CA . CYS A 1 96 ? -7.973 -7.780 9.594 1.00 76.81 96 CYS A CA 1
ATOM 736 C C . CYS A 1 96 ? -7.959 -8.150 11.071 1.00 76.81 96 CYS A C 1
ATOM 738 O O . CYS A 1 96 ? -7.752 -7.287 11.925 1.00 76.81 96 CYS A O 1
ATOM 740 N N . THR A 1 97 ? -8.211 -9.417 11.384 1.00 72.56 97 THR A N 1
ATOM 741 C CA . THR A 1 97 ? -8.292 -9.897 12.766 1.00 72.56 97 THR A CA 1
ATOM 742 C C . THR A 1 97 ? -6.901 -10.206 13.301 1.00 72.56 97 THR A C 1
ATOM 744 O O . THR A 1 97 ? -6.161 -10.980 12.707 1.00 72.56 97 THR A O 1
ATOM 747 N N . ILE A 1 98 ? -6.561 -9.627 14.452 1.00 68.88 98 ILE A N 1
ATOM 748 C CA . ILE A 1 98 ? -5.226 -9.743 15.070 1.00 68.88 98 ILE A CA 1
ATOM 749 C C . ILE A 1 98 ? -5.255 -10.569 16.364 1.00 68.88 98 ILE A C 1
ATOM 751 O O . ILE A 1 98 ? -4.279 -10.643 17.106 1.00 68.88 98 ILE A O 1
ATOM 755 N N . GLY A 1 99 ? -6.410 -11.166 16.653 1.00 63.25 99 GLY A N 1
ATOM 756 C CA . GLY A 1 99 ? -6.701 -11.957 17.838 1.00 63.25 99 GLY A CA 1
ATOM 757 C C . GLY A 1 99 ? -8.192 -11.897 18.187 1.00 63.25 99 GLY A C 1
ATOM 758 O O . GLY A 1 99 ? -8.952 -11.163 17.548 1.00 63.25 99 GLY A O 1
ATOM 759 N N . PRO A 1 100 ? -8.638 -12.644 19.210 1.00 71.00 100 PRO A N 1
ATOM 760 C CA . PRO A 1 100 ? -10.036 -12.645 19.625 1.00 71.00 100 PRO A CA 1
ATOM 761 C C . PRO A 1 100 ? -10.516 -11.232 19.986 1.00 71.00 100 PRO A C 1
ATOM 763 O O . PRO A 1 100 ? -9.990 -10.606 20.903 1.00 71.00 100 PRO A O 1
ATOM 766 N N . GLY A 1 101 ? -11.508 -10.724 19.251 1.00 64.50 101 GLY A N 1
ATOM 767 C CA . GLY A 1 101 ? -12.133 -9.419 19.499 1.00 64.50 101 GLY A CA 1
ATOM 768 C C . GLY A 1 101 ? -11.352 -8.190 19.016 1.00 64.50 101 GLY A C 1
ATOM 769 O O . GLY A 1 101 ? -11.859 -7.083 19.165 1.00 64.50 101 GLY A O 1
ATOM 770 N N . ASN A 1 102 ? -10.169 -8.356 18.413 1.00 64.06 102 ASN A N 1
ATOM 771 C CA . ASN A 1 102 ? -9.362 -7.241 17.914 1.00 64.06 102 ASN A CA 1
ATOM 772 C C . ASN A 1 102 ? -9.249 -7.298 16.389 1.00 64.06 102 ASN A C 1
ATOM 774 O O . ASN A 1 102 ? -8.735 -8.270 15.833 1.00 64.06 102 ASN A O 1
ATOM 778 N N . ALA A 1 103 ? -9.696 -6.234 15.724 1.00 71.12 103 ALA A N 1
ATOM 779 C CA . ALA A 1 103 ? -9.548 -6.054 14.288 1.00 71.12 103 ALA A CA 1
ATOM 780 C C . ALA A 1 103 ? -8.914 -4.694 13.981 1.00 71.12 103 ALA A C 1
ATOM 782 O O . ALA A 1 103 ? -9.249 -3.691 14.613 1.00 71.12 103 ALA A O 1
ATOM 783 N N . ILE A 1 104 ? -8.014 -4.669 13.002 1.00 75.88 104 ILE A N 1
ATOM 784 C CA . ILE A 1 104 ? -7.427 -3.453 12.432 1.00 75.88 104 ILE A CA 1
ATOM 785 C C . ILE A 1 104 ? -7.793 -3.350 10.951 1.00 75.88 104 ILE A C 1
ATOM 787 O O . ILE A 1 104 ? -8.177 -4.341 10.332 1.00 75.88 104 ILE A O 1
ATOM 791 N N . GLN A 1 105 ? -7.663 -2.164 10.363 1.00 81.31 105 GLN A N 1
ATOM 792 C CA . GLN A 1 105 ? -7.690 -2.000 8.911 1.00 81.31 105 GLN A CA 1
ATOM 793 C C . GLN A 1 105 ? -6.274 -2.154 8.365 1.00 81.31 105 GLN A C 1
ATOM 795 O O . GLN A 1 105 ? -5.352 -1.490 8.837 1.00 81.31 105 GLN A O 1
ATOM 800 N N . ALA A 1 106 ? -6.109 -3.010 7.366 1.00 79.56 106 ALA A N 1
ATOM 801 C CA . ALA A 1 106 ? -4.811 -3.297 6.774 1.00 79.56 106 ALA A CA 1
ATOM 802 C C . ALA A 1 106 ? -4.935 -3.5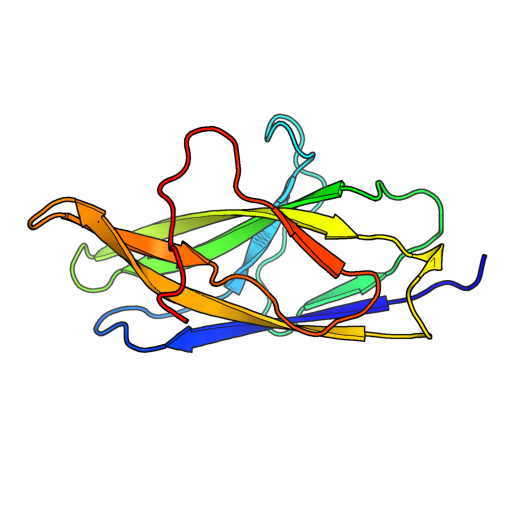47 5.271 1.00 79.56 106 ALA A C 1
ATOM 804 O O . ALA A 1 106 ? -6.025 -3.789 4.741 1.00 79.56 106 ALA A O 1
ATOM 805 N N . ILE A 1 107 ? -3.801 -3.449 4.582 1.00 80.94 107 ILE A N 1
ATOM 806 C CA . ILE A 1 107 ? -3.718 -3.645 3.139 1.00 80.94 107 ILE A CA 1
ATOM 807 C C . ILE A 1 107 ? -3.754 -5.147 2.845 1.00 80.94 107 ILE A C 1
ATOM 809 O O . ILE A 1 107 ? -3.008 -5.935 3.420 1.00 80.94 107 ILE A O 1
ATOM 813 N N . ALA A 1 108 ? -4.654 -5.563 1.960 1.00 78.00 108 ALA A N 1
ATOM 814 C CA . ALA A 1 108 ? -4.741 -6.941 1.515 1.00 78.00 108 ALA A CA 1
ATOM 815 C C . ALA A 1 108 ? -3.507 -7.323 0.677 1.00 78.00 108 ALA A C 1
ATOM 817 O O . ALA A 1 108 ? -3.035 -6.508 -0.121 1.00 78.00 108 ALA A O 1
ATOM 818 N N . PRO A 1 109 ? -3.026 -8.576 0.777 1.00 70.31 109 PRO A N 1
ATOM 819 C CA . PRO A 1 109 ? -1.984 -9.070 -0.114 1.00 70.31 109 PRO A CA 1
ATOM 820 C C . PRO A 1 109 ? -2.401 -8.965 -1.586 1.00 70.31 109 PRO A C 1
ATOM 822 O O . PRO A 1 109 ? -3.518 -9.335 -1.957 1.00 70.31 109 PRO A O 1
ATOM 825 N N . ILE A 1 110 ? -1.484 -8.506 -2.435 1.00 71.25 110 ILE A N 1
ATOM 826 C CA . ILE A 1 110 ? -1.692 -8.410 -3.883 1.00 71.25 110 ILE A CA 1
ATOM 827 C C . ILE A 1 110 ? -1.346 -9.766 -4.510 1.00 71.25 110 ILE A C 1
ATOM 829 O O . ILE A 1 110 ? -0.202 -10.208 -4.436 1.00 71.25 110 ILE A O 1
ATOM 833 N N . LYS A 1 111 ? -2.330 -10.441 -5.120 1.00 62.31 111 LYS A N 1
ATOM 834 C CA . LYS A 1 111 ? -2.133 -11.724 -5.820 1.00 62.31 111 LYS A CA 1
ATOM 835 C C . LYS A 1 111 ? -2.010 -11.519 -7.336 1.00 62.31 111 LYS A C 1
ATOM 837 O O . LYS A 1 111 ? -2.729 -10.714 -7.919 1.00 62.31 111 LYS A O 1
ATOM 842 N N . GLY A 1 112 ? -1.151 -12.317 -7.975 1.00 58.25 112 GLY A N 1
ATOM 843 C CA . GLY A 1 112 ? -1.186 -12.557 -9.425 1.00 58.25 112 GLY A CA 1
ATOM 844 C C . GLY A 1 112 ? -0.504 -11.521 -10.324 1.00 58.25 112 GLY A C 1
ATOM 845 O O . GLY A 1 112 ? -0.578 -11.670 -11.539 1.00 58.25 112 GLY A O 1
ATOM 846 N N . GLN A 1 113 ? 0.176 -10.511 -9.772 1.00 72.19 113 GLN A N 1
ATOM 847 C CA . GLN A 1 113 ? 0.954 -9.552 -10.562 1.00 72.19 113 GLN A CA 1
ATOM 848 C C . GLN A 1 113 ? 2.428 -9.966 -10.592 1.00 72.19 113 GLN A C 1
ATOM 850 O O . GLN A 1 113 ? 3.142 -9.837 -9.600 1.00 72.19 113 GLN A O 1
ATOM 855 N N . LYS A 1 114 ? 2.886 -10.510 -11.725 1.00 73.31 114 LYS A N 1
ATOM 856 C CA . LYS A 1 114 ? 4.283 -10.935 -11.892 1.00 73.31 114 LYS A CA 1
ATOM 857 C C . LYS A 1 114 ? 5.216 -9.734 -11.682 1.00 73.31 114 LYS A C 1
ATOM 859 O O . LYS A 1 114 ? 4.982 -8.660 -12.228 1.00 73.31 114 LYS A O 1
ATOM 864 N N . GLY A 1 115 ? 6.248 -9.922 -10.861 1.00 71.88 115 GLY A N 1
ATOM 865 C CA . GLY A 1 115 ? 7.174 -8.853 -10.487 1.00 71.88 115 GLY A CA 1
ATOM 866 C C . GLY A 1 115 ? 6.651 -7.892 -9.414 1.00 71.88 115 GLY A C 1
ATOM 867 O O . GLY A 1 115 ? 7.298 -6.882 -9.167 1.00 71.88 115 GLY A O 1
ATOM 868 N N . ILE A 1 116 ? 5.517 -8.174 -8.762 1.00 75.00 116 ILE A N 1
ATOM 869 C CA . ILE A 1 116 ? 5.004 -7.372 -7.643 1.00 75.00 116 ILE A CA 1
ATOM 870 C C . ILE A 1 116 ? 4.597 -8.295 -6.494 1.00 75.00 116 ILE A C 1
ATOM 872 O O . ILE A 1 116 ? 3.750 -9.172 -6.654 1.00 75.00 116 ILE A O 1
ATOM 876 N N . ALA A 1 117 ? 5.170 -8.066 -5.317 1.00 72.06 117 ALA A N 1
ATOM 877 C CA . ALA A 1 117 ? 4.821 -8.753 -4.083 1.00 72.06 117 ALA A CA 1
ATOM 878 C C . ALA A 1 117 ? 4.590 -7.729 -2.968 1.00 72.06 117 ALA A C 1
ATOM 880 O O . ALA A 1 117 ? 5.380 -6.811 -2.789 1.00 72.06 117 ALA A O 1
ATOM 881 N N . VAL A 1 118 ? 3.515 -7.883 -2.196 1.00 65.81 118 VAL A N 1
ATOM 882 C CA . VAL A 1 118 ? 3.376 -7.171 -0.918 1.00 65.81 118 VAL A CA 1
ATOM 883 C C . VAL A 1 118 ? 3.906 -8.086 0.165 1.00 65.81 118 VAL A C 1
ATOM 885 O O . VAL A 1 118 ? 3.316 -9.136 0.425 1.00 65.81 118 VAL A O 1
ATOM 888 N N . ASN A 1 119 ? 4.995 -7.679 0.801 1.00 62.50 119 ASN A N 1
ATOM 889 C CA . ASN A 1 119 ? 5.512 -8.347 1.977 1.00 62.50 119 ASN A CA 1
ATOM 890 C C . ASN A 1 119 ? 4.985 -7.659 3.238 1.00 62.50 119 ASN A C 1
ATOM 892 O O . ASN A 1 119 ? 4.846 -6.436 3.319 1.00 62.50 119 ASN A O 1
ATOM 896 N N . LYS A 1 120 ? 4.666 -8.474 4.247 1.00 56.84 120 LYS A N 1
ATOM 897 C CA . LYS A 1 120 ? 4.313 -7.961 5.572 1.00 56.84 120 LYS A CA 1
ATOM 898 C C . LYS A 1 120 ? 5.516 -7.216 6.139 1.00 56.84 120 LYS A C 1
ATOM 900 O O . LYS A 1 120 ? 6.646 -7.702 6.062 1.00 56.84 120 LYS A O 1
ATOM 905 N N . VAL A 1 121 ? 5.263 -6.072 6.759 1.00 53.59 121 VAL A N 1
ATOM 906 C CA . VAL A 1 121 ? 6.275 -5.400 7.572 1.00 53.59 121 VAL A CA 1
ATOM 907 C C . VAL A 1 121 ? 6.514 -6.274 8.809 1.00 53.59 121 VAL A C 1
ATOM 909 O O . VAL A 1 121 ? 5.542 -6.704 9.438 1.00 53.59 121 VAL A O 1
ATOM 912 N N . PRO A 1 122 ? 7.767 -6.580 9.190 1.00 48.56 122 PRO A N 1
ATOM 913 C CA . PRO A 1 122 ? 8.035 -7.325 10.415 1.00 48.56 122 PRO A CA 1
ATOM 914 C C . PRO A 1 122 ? 7.401 -6.624 11.626 1.00 48.56 122 PRO A C 1
ATOM 916 O O . PRO A 1 122 ? 7.766 -5.499 11.954 1.00 48.56 122 PRO A O 1
ATOM 919 N N . GLY A 1 123 ? 6.448 -7.287 12.288 1.00 43.62 123 GLY A N 1
ATOM 920 C CA . GLY A 1 123 ? 5.737 -6.747 13.453 1.00 43.62 123 GLY A CA 1
ATOM 921 C C . GLY A 1 123 ? 4.375 -6.108 13.163 1.00 43.62 123 GLY A C 1
ATOM 922 O O . GLY A 1 123 ? 3.671 -5.779 14.118 1.00 43.62 123 GLY A O 1
ATOM 923 N N . GLU A 1 124 ? 3.958 -5.980 11.899 1.00 53.00 124 GLU A N 1
ATOM 924 C CA . GLU A 1 124 ? 2.567 -5.649 11.578 1.00 53.00 124 GLU A CA 1
ATOM 925 C C . GLU A 1 124 ? 1.657 -6.866 11.687 1.00 53.00 124 GLU A C 1
ATOM 927 O O . GLU A 1 124 ? 2.047 -8.015 11.452 1.00 53.00 124 GLU A O 1
ATO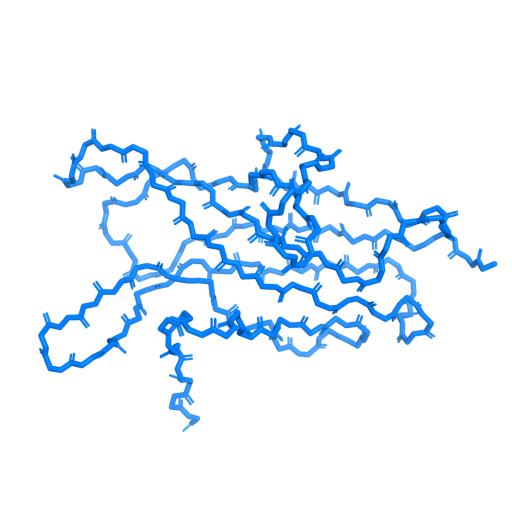M 932 N N . ALA A 1 125 ? 0.410 -6.597 12.065 1.00 49.50 125 ALA A N 1
ATOM 933 C CA . ALA A 1 125 ? -0.551 -7.652 12.249 1.00 49.50 125 ALA A CA 1
ATOM 934 C C . ALA A 1 125 ? -0.928 -8.291 10.907 1.00 49.50 125 ALA A C 1
ATOM 936 O O . ALA A 1 125 ? -1.215 -7.642 9.904 1.00 49.50 125 ALA A O 1
ATOM 937 N N . SER A 1 126 ? -0.885 -9.610 10.932 1.00 49.84 126 SER A N 1
ATOM 938 C CA . SER A 1 126 ? -1.022 -10.502 9.804 1.00 49.84 126 SER A CA 1
ATOM 939 C C . SER A 1 126 ? -2.481 -10.624 9.358 1.00 49.84 126 SER A C 1
ATOM 941 O O . SER A 1 126 ? -3.281 -11.226 10.067 1.00 49.84 126 SER A O 1
ATOM 943 N N . CYS A 1 127 ? -2.836 -10.123 8.173 1.00 56.12 127 CYS A N 1
ATOM 944 C CA . CYS A 1 127 ? -4.091 -10.521 7.525 1.00 56.12 127 CYS A CA 1
ATOM 945 C C . CYS A 1 127 ? -3.839 -11.808 6.765 1.00 56.12 127 CYS A C 1
ATOM 947 O O . CYS A 1 127 ? -3.710 -11.791 5.537 1.00 56.12 127 CYS A O 1
ATOM 949 N N . ASP A 1 128 ? -3.691 -12.909 7.497 1.00 50.91 128 ASP A N 1
ATOM 950 C CA . ASP A 1 128 ? -3.667 -14.208 6.848 1.00 50.91 128 ASP A CA 1
ATOM 951 C C . ASP A 1 128 ? -4.972 -14.368 6.070 1.00 50.91 128 ASP A C 1
ATOM 953 O O . ASP A 1 128 ? -6.074 -14.112 6.558 1.00 50.91 128 ASP A O 1
ATOM 957 N N . ILE A 1 129 ? -4.813 -14.658 4.784 1.00 44.66 129 ILE A N 1
ATOM 958 C CA . ILE A 1 129 ? -5.915 -15.083 3.943 1.00 44.66 129 ILE A CA 1
ATOM 959 C C . ILE A 1 129 ? -6.141 -16.526 4.377 1.00 44.66 129 ILE A C 1
ATOM 961 O O . ILE A 1 129 ? -5.279 -17.362 4.123 1.00 44.66 129 IL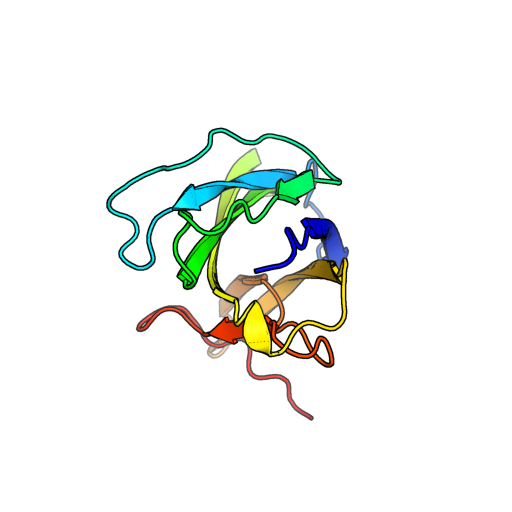E A O 1
ATOM 965 N N . GLU A 1 130 ? -7.242 -16.808 5.073 1.00 36.06 130 GLU A N 1
ATOM 966 C CA . GLU A 1 130 ? -7.777 -18.167 5.033 1.00 36.06 130 GLU A CA 1
ATOM 967 C C . GLU A 1 130 ? -8.047 -18.458 3.548 1.00 36.06 130 GLU A C 1
ATOM 969 O O . GLU A 1 130 ? -8.847 -17.760 2.919 1.00 36.06 130 GLU A O 1
ATOM 974 N N . GLU A 1 131 ? -7.245 -19.354 2.959 1.00 33.72 131 GLU A N 1
ATOM 975 C CA . GLU A 1 131 ? -7.409 -19.825 1.576 1.00 33.72 131 GLU A CA 1
ATOM 976 C C . GLU A 1 131 ? -8.684 -20.649 1.400 1.00 33.72 131 GLU A C 1
ATOM 978 O O . GLU A 1 131 ? -9.003 -21.462 2.299 1.00 33.72 131 GLU A O 1
#

Sequence (131 aa):
MAANSITFIVKSEGLSGVENVVIGNMTDPTGTKFWFDVSANPWTWNNDGSNANTFGLVMNYYDTNAKQERTAFHVLDVSPQDMEGDVTVNVVLKPCTIGPGNAIQAIAPIKGQKGIAVNKVPGEASCDIEE

Foldseek 3Di:
DDWAKEKEAEEEDPDDQKAQKAWAFKAALVNPGTDDGDRDGGDMDICPPPDDQKIKTKIWIARRVVRDIDIAIWMKGFQPVFAPGYYYWYWYFYWADQDVPDIDTYTDWTPDGTRIGTDGRVPDRDRDPPD

pLDDT: mean 73.17, std 12.23, range [33.72, 88.5]

Organism: NCBI:txid1627892

Radius of gyration: 14.75 Å; chains: 1; bounding box: 35×33×40 Å

Secondary structure (DSSP, 8-state):
----EEEEEEEE-S-TTEEEEEEEEEE-TTSS-EEE---BSSEEEE--SSS-SEEEEEEEEEETTTTEEEEEEEEEEE-GGG--SSEEEEEEEEEEEEETTEEEEEEPPPPS-TTEEEEPPTTS-------